Protein AF-A0A7J3DIU5-F1 (afdb_monomer_lite)

Radius of gyration: 16.69 Å; chains: 1; bounding box: 40×32×44 Å

Foldseek 3Di:
DPPPPPDPLQQLVVLLVLLLCCCPVVLQSLRSCVSVVNNVSSVVLRVVSVVLVVVLVCCLVVLCVVVVRPVNVVSVVVVVVSVVSSNLSSVQSSCVSVVHDGPDDDD

Structure (mmCIF, N/CA/C/O backbone):
data_AF-A0A7J3DIU5-F1
#
_entry.id   AF-A0A7J3DIU5-F1
#
loop_
_atom_site.group_PDB
_atom_site.id
_atom_site.type_symbol
_atom_site.label_atom_id
_atom_site.label_alt_id
_atom_site.label_comp_id
_atom_site.label_asym_id
_atom_site.label_entity_id
_atom_site.label_seq_id
_atom_site.pdbx_PDB_ins_code
_atom_site.Cartn_x
_atom_site.Cartn_y
_atom_site.Cartn_z
_atom_site.occupancy
_atom_site.B_iso_or_equiv
_atom_site.auth_seq_id
_atom_site.auth_comp_id
_atom_site.auth_asym_id
_atom_site.auth_atom_id
_atom_site.pdbx_PDB_model_num
ATOM 1 N N . MET A 1 1 ? -19.385 23.237 17.245 1.00 34.47 1 MET A N 1
ATOM 2 C CA . MET A 1 1 ? -19.757 21.946 17.863 1.00 34.47 1 MET A CA 1
ATOM 3 C C . MET A 1 1 ? -20.031 20.955 16.747 1.00 34.47 1 MET A C 1
ATOM 5 O O . MET A 1 1 ? -21.072 21.039 16.110 1.00 34.47 1 MET A O 1
ATOM 9 N N . VAL A 1 2 ? -19.060 20.096 16.431 1.00 40.50 2 VAL A N 1
ATOM 10 C CA . VAL A 1 2 ? -19.246 19.028 15.439 1.00 40.50 2 VAL A CA 1
ATOM 11 C C . VAL A 1 2 ? -20.142 17.980 16.090 1.00 40.50 2 VAL A C 1
ATOM 13 O O . VAL A 1 2 ? -19.806 17.458 17.152 1.00 40.50 2 VAL A O 1
ATOM 16 N N . LYS A 1 3 ? -21.322 17.755 15.505 1.00 35.34 3 LYS A N 1
ATOM 17 C CA . LYS A 1 3 ? -22.275 16.729 15.936 1.00 35.34 3 LYS A CA 1
ATOM 18 C C . LYS A 1 3 ? -21.533 15.393 15.968 1.00 35.34 3 LYS A C 1
ATOM 20 O O . LYS A 1 3 ? -21.125 14.894 14.926 1.00 35.34 3 LYS A O 1
ATOM 25 N N . LYS A 1 4 ? -21.343 14.846 17.169 1.00 41.19 4 LYS A N 1
ATOM 26 C CA . LYS A 1 4 ? -20.877 13.479 17.396 1.00 41.19 4 LYS A CA 1
ATOM 27 C C . LYS A 1 4 ? -22.032 12.575 16.957 1.00 41.19 4 LYS A C 1
ATOM 2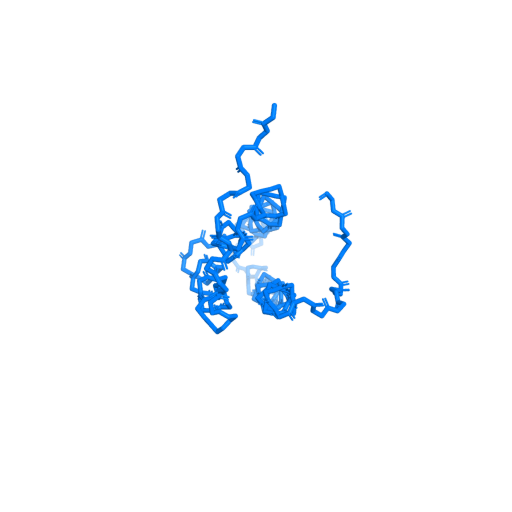9 O O . LYS A 1 4 ? -22.935 12.302 17.740 1.00 41.19 4 LYS A O 1
ATOM 34 N N . THR A 1 5 ? -22.102 12.277 15.662 1.00 43.03 5 THR A N 1
ATOM 35 C CA . THR A 1 5 ? -23.046 11.303 15.112 1.00 43.03 5 THR A CA 1
ATOM 36 C C . THR A 1 5 ? -22.823 9.987 15.837 1.00 43.03 5 THR A C 1
ATOM 38 O O . THR A 1 5 ? -21.682 9.550 15.973 1.00 43.03 5 THR A O 1
ATOM 41 N N . GLU A 1 6 ? -23.910 9.430 16.365 1.00 41.25 6 GLU A N 1
ATOM 42 C CA . GLU A 1 6 ? -23.962 8.154 17.071 1.00 41.25 6 GLU A CA 1
ATOM 43 C C . GLU A 1 6 ? -23.082 7.130 16.351 1.00 41.25 6 GLU A C 1
ATOM 45 O O . GLU A 1 6 ? -23.291 6.838 15.171 1.00 41.25 6 GLU A O 1
ATOM 50 N N . SER A 1 7 ? -22.050 6.642 17.043 1.00 49.00 7 SER A N 1
ATOM 51 C CA . SER A 1 7 ? -21.140 5.641 16.509 1.00 49.00 7 SER A CA 1
ATOM 52 C C . SER A 1 7 ? -21.912 4.336 16.348 1.00 49.00 7 SER A C 1
ATOM 54 O O . SER A 1 7 ? -21.943 3.502 17.251 1.00 49.00 7 SER A O 1
ATOM 56 N N . LYS A 1 8 ? -22.554 4.147 15.193 1.00 54.91 8 LYS A N 1
ATOM 57 C CA . LYS A 1 8 ? -22.756 2.799 14.671 1.00 54.91 8 LYS A CA 1
ATOM 58 C C . LYS A 1 8 ? -21.362 2.191 14.620 1.00 54.91 8 LYS A C 1
ATOM 60 O O . LYS A 1 8 ? -20.558 2.631 13.803 1.00 54.91 8 LYS A O 1
ATOM 65 N N . GLU A 1 9 ? -21.062 1.269 15.532 1.00 61.41 9 GLU A N 1
ATOM 66 C CA . GLU A 1 9 ? -19.860 0.444 15.443 1.00 61.41 9 GLU A CA 1
ATOM 67 C C . GLU A 1 9 ? -19.837 -0.148 14.039 1.00 61.41 9 GLU A C 1
ATOM 69 O O . GLU A 1 9 ? -20.702 -0.936 13.649 1.00 61.41 9 GLU A O 1
ATOM 74 N N . LYS A 1 10 ? -18.914 0.347 13.220 1.00 75.56 10 LYS A N 1
ATOM 75 C CA . LYS A 1 10 ? -18.762 -0.120 11.855 1.00 75.56 10 LYS A CA 1
ATOM 76 C C . LYS A 1 10 ? -18.016 -1.437 11.917 1.00 75.56 10 LYS A C 1
ATOM 78 O O . LYS A 1 10 ? -16.966 -1.521 12.542 1.00 75.56 10 LYS A O 1
ATOM 83 N N . ASP A 1 11 ? -18.578 -2.451 11.270 1.00 86.81 11 ASP A N 1
ATOM 84 C CA . ASP A 1 11 ? -18.017 -3.796 11.304 1.00 86.81 11 ASP A CA 1
ATOM 85 C C . ASP A 1 11 ? -16.570 -3.794 10.756 1.00 86.81 11 ASP A C 1
ATOM 87 O O . ASP A 1 11 ? -16.349 -3.388 9.603 1.00 86.81 11 ASP A O 1
ATOM 91 N N . PRO A 1 12 ? -15.581 -4.237 11.555 1.00 87.81 12 PRO A N 1
ATOM 92 C CA . PRO A 1 12 ? -14.182 -4.259 11.151 1.00 87.81 12 PRO A CA 1
ATOM 93 C C . PRO A 1 12 ? -13.925 -5.188 9.962 1.00 87.81 12 PRO A C 1
ATOM 95 O O . PRO A 1 12 ? -13.046 -4.901 9.145 1.00 87.81 12 PRO A O 1
ATOM 98 N N . ALA A 1 13 ? -14.700 -6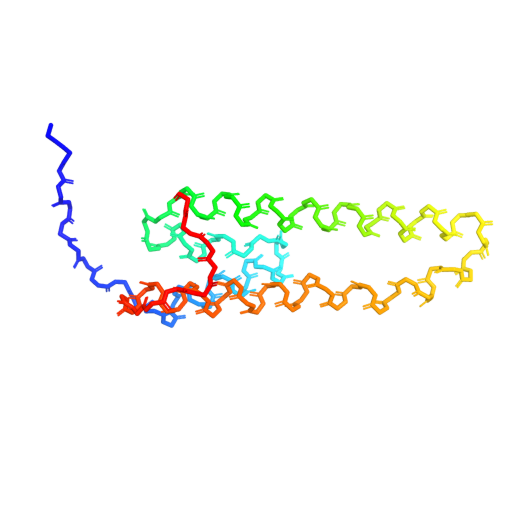.265 9.806 1.00 89.75 13 ALA A N 1
ATOM 99 C CA . ALA A 1 13 ? -14.581 -7.153 8.655 1.00 89.75 13 ALA A CA 1
ATOM 100 C C . ALA A 1 13 ? -15.004 -6.441 7.363 1.00 89.75 13 ALA A C 1
ATOM 102 O O . ALA A 1 13 ? -14.326 -6.566 6.343 1.00 89.75 13 ALA A O 1
ATOM 103 N N . ILE A 1 14 ? -16.067 -5.631 7.409 1.00 90.75 14 ILE A N 1
ATOM 104 C CA . ILE A 1 14 ? -16.513 -4.837 6.254 1.00 90.75 14 ILE A CA 1
ATOM 105 C C . ILE A 1 14 ? -15.454 -3.792 5.883 1.00 90.75 14 ILE A C 1
ATOM 107 O O . ILE A 1 14 ? -15.138 -3.635 4.703 1.00 90.75 14 ILE A O 1
ATOM 111 N N . ALA A 1 15 ? -14.857 -3.123 6.876 1.00 90.12 15 ALA A N 1
ATOM 112 C CA . ALA A 1 15 ? -13.777 -2.160 6.650 1.00 90.12 15 ALA A CA 1
ATOM 113 C C . ALA A 1 15 ? -12.557 -2.811 5.973 1.00 90.12 15 ALA A C 1
ATOM 115 O O . ALA A 1 15 ? -12.010 -2.265 5.012 1.00 90.12 15 ALA A O 1
ATOM 116 N N . ALA A 1 16 ? -12.172 -4.004 6.432 1.00 90.38 16 ALA A N 1
ATOM 117 C CA . ALA A 1 16 ? -11.078 -4.775 5.856 1.00 90.38 16 ALA A CA 1
ATOM 118 C C . ALA A 1 16 ? -11.386 -5.230 4.422 1.00 90.38 16 ALA A C 1
ATOM 120 O O . ALA A 1 16 ? -10.559 -5.062 3.530 1.00 90.38 16 ALA A O 1
ATOM 121 N N . ILE A 1 17 ? -12.588 -5.752 4.162 1.00 92.94 17 ILE A N 1
ATOM 122 C CA . ILE A 1 17 ? -12.996 -6.164 2.811 1.00 92.94 17 ILE A CA 1
ATOM 123 C C . ILE A 1 17 ? -12.982 -4.962 1.862 1.00 92.94 17 ILE A C 1
ATOM 125 O O . ILE A 1 17 ? -12.474 -5.076 0.750 1.00 92.94 17 ILE A O 1
ATOM 129 N N . LEU A 1 18 ? -13.470 -3.798 2.298 1.00 91.19 18 LEU A N 1
ATOM 130 C CA . LEU A 1 18 ? -13.423 -2.566 1.504 1.00 91.19 18 LEU A CA 1
ATOM 131 C C . LEU A 1 18 ? -11.987 -2.119 1.208 1.00 91.19 18 LEU A C 1
ATOM 133 O O . LEU A 1 18 ? -11.704 -1.725 0.076 1.00 91.19 18 LEU A O 1
ATOM 137 N N . ALA A 1 19 ? -11.079 -2.203 2.184 1.00 90.94 19 ALA A N 1
ATOM 138 C CA . ALA A 1 19 ? -9.661 -1.909 1.970 1.00 90.94 19 ALA A CA 1
ATOM 139 C C . ALA A 1 19 ? -9.008 -2.898 0.993 1.00 90.94 19 ALA A C 1
ATOM 141 O O . ALA A 1 19 ? -8.293 -2.483 0.082 1.00 90.94 19 ALA A O 1
ATOM 142 N N . LEU A 1 20 ? -9.300 -4.192 1.130 1.00 91.62 20 LEU A N 1
ATOM 143 C CA . LEU A 1 20 ? -8.749 -5.235 0.271 1.00 91.62 20 LEU A CA 1
ATOM 144 C C . LEU A 1 20 ? -9.253 -5.089 -1.167 1.00 91.62 20 LEU A C 1
ATOM 146 O O . LEU A 1 20 ? -8.463 -5.022 -2.104 1.00 91.62 20 LEU A O 1
ATOM 150 N N . VAL A 1 21 ? -10.572 -5.010 -1.344 1.00 92.19 21 VAL A N 1
ATOM 151 C CA . VAL A 1 21 ? -11.213 -4.896 -2.659 1.00 92.19 21 VAL A CA 1
ATOM 152 C C . VAL A 1 21 ? -10.827 -3.574 -3.319 1.00 92.19 21 VAL A C 1
ATOM 154 O O . VAL A 1 21 ? -10.471 -3.566 -4.495 1.00 92.19 21 VAL A O 1
ATOM 157 N N . GLY A 1 22 ? -10.818 -2.470 -2.565 1.00 90.44 22 GLY A N 1
ATOM 158 C CA . GLY A 1 22 ? -10.357 -1.173 -3.056 1.00 90.44 22 GLY A CA 1
ATOM 159 C C . GLY A 1 22 ? -8.888 -1.199 -3.478 1.00 90.44 22 GLY A C 1
ATOM 160 O O . GLY A 1 22 ? -8.543 -0.706 -4.550 1.00 90.44 22 GLY A O 1
ATOM 161 N N . GLY A 1 23 ? -8.017 -1.817 -2.681 1.00 89.62 23 GLY A N 1
ATOM 162 C CA . GLY A 1 23 ? -6.591 -1.922 -2.984 1.00 89.62 23 GLY A CA 1
ATOM 163 C C . GLY A 1 23 ? -6.278 -2.826 -4.173 1.00 89.62 23 GLY A C 1
ATOM 164 O O . GLY A 1 23 ? -5.447 -2.467 -5.003 1.00 89.62 23 GLY A O 1
ATOM 165 N N . VAL A 1 24 ? -6.969 -3.961 -4.302 1.00 88.38 24 VAL A N 1
ATOM 166 C CA . VAL A 1 24 ? -6.732 -4.928 -5.385 1.00 88.38 24 VAL A CA 1
ATOM 167 C C . VAL A 1 24 ? -7.370 -4.480 -6.700 1.00 88.38 24 VAL A C 1
ATOM 169 O O . VAL A 1 24 ? -6.718 -4.551 -7.737 1.00 88.38 24 VAL A O 1
ATOM 172 N N . LEU A 1 25 ? -8.626 -4.017 -6.684 1.00 87.94 25 LEU A N 1
ATOM 173 C CA . LEU A 1 25 ? -9.344 -3.668 -7.917 1.00 87.94 25 LEU A CA 1
ATOM 174 C C . LEU A 1 25 ? -9.084 -2.235 -8.380 1.00 87.94 25 LEU A C 1
ATOM 176 O O . LEU A 1 25 ? -9.006 -1.989 -9.580 1.00 87.94 25 LEU A O 1
ATOM 180 N N . LEU A 1 26 ? -8.978 -1.285 -7.447 1.00 87.81 26 LEU A N 1
ATOM 181 C CA . LEU A 1 26 ? -8.860 0.147 -7.760 1.00 87.81 26 LEU A CA 1
ATOM 182 C C . LEU A 1 26 ? -7.458 0.702 -7.476 1.00 87.81 26 LEU A C 1
ATOM 184 O O . LEU A 1 26 ? -7.212 1.894 -7.676 1.00 87.81 26 LEU A O 1
ATOM 188 N N . GLY A 1 27 ? -6.545 -0.122 -6.954 1.00 87.69 27 GLY A N 1
ATOM 189 C CA . GLY A 1 27 ? -5.244 0.350 -6.479 1.00 87.69 27 GLY A CA 1
ATOM 190 C C . GLY A 1 27 ? -5.350 1.300 -5.282 1.00 87.69 27 GLY A C 1
ATOM 191 O O . GLY A 1 27 ? -4.393 2.019 -4.996 1.00 87.69 27 GLY A O 1
ATOM 192 N N . PHE A 1 28 ? -6.497 1.345 -4.596 1.00 91.69 28 PHE A N 1
ATOM 193 C CA . PHE A 1 28 ? -6.796 2.317 -3.548 1.00 91.69 28 PHE A CA 1
ATOM 194 C C . PHE A 1 28 ? -7.289 1.615 -2.269 1.00 91.69 28 PHE A C 1
ATOM 196 O O . PHE A 1 28 ? -8.492 1.471 -2.055 1.00 91.69 28 PHE A O 1
ATOM 203 N N . PRO A 1 29 ? -6.383 1.176 -1.376 1.00 90.75 29 PRO A N 1
ATOM 204 C CA . PRO A 1 29 ? -6.770 0.484 -0.144 1.00 90.75 29 PRO A CA 1
ATOM 205 C C . PRO A 1 29 ? -7.374 1.418 0.919 1.00 90.75 29 PRO A C 1
ATOM 207 O O . PRO A 1 29 ? -7.963 0.969 1.899 1.00 90.75 29 PRO A O 1
ATOM 210 N N . GLY A 1 30 ? -7.289 2.737 0.716 1.00 90.12 30 GLY A N 1
ATOM 211 C CA . GLY A 1 30 ? -7.790 3.752 1.643 1.00 90.12 30 GLY A CA 1
ATOM 212 C C . GLY A 1 30 ? -9.309 3.779 1.851 1.00 90.12 30 GLY A C 1
ATOM 213 O O . GLY A 1 30 ? -9.773 4.427 2.790 1.00 90.12 30 GLY A O 1
ATOM 214 N N . ILE A 1 31 ? -10.089 3.074 1.019 1.00 91.00 31 ILE A N 1
ATOM 215 C CA . ILE A 1 31 ? -11.562 3.023 1.121 1.00 91.00 31 ILE A CA 1
ATOM 216 C C . ILE A 1 31 ? -11.996 2.471 2.479 1.00 91.00 31 ILE A C 1
ATOM 218 O O . ILE A 1 31 ? -12.960 2.964 3.063 1.00 91.00 31 ILE A O 1
ATOM 222 N N . GLY A 1 32 ? -11.266 1.494 3.021 1.00 89.56 32 GLY A N 1
ATOM 223 C CA . GLY A 1 32 ? -11.592 0.926 4.324 1.00 89.56 32 GLY A CA 1
ATOM 224 C C . GLY A 1 32 ? -11.506 1.950 5.462 1.00 89.56 32 GLY A C 1
ATOM 225 O O . GLY A 1 32 ? -12.414 2.010 6.286 1.00 89.56 32 GLY A O 1
ATOM 226 N N . TYR A 1 33 ? -10.500 2.836 5.463 1.00 89.75 33 TYR A N 1
ATOM 227 C CA . TYR A 1 33 ? -10.418 3.935 6.441 1.00 89.75 33 TYR A CA 1
ATOM 228 C C . TYR A 1 33 ? -11.505 4.986 6.256 1.00 89.75 33 TYR A C 1
ATOM 230 O O . TYR A 1 33 ? -12.013 5.527 7.236 1.00 89.75 33 TYR A O 1
ATOM 2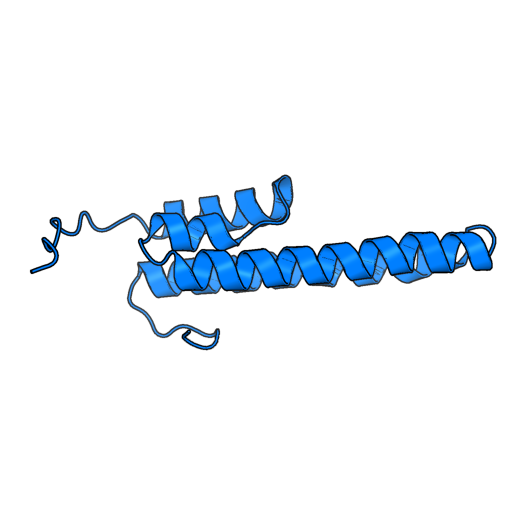38 N N . MET A 1 34 ? -11.875 5.276 5.006 1.00 91.06 34 MET A N 1
ATOM 239 C CA . MET A 1 34 ? -12.989 6.181 4.718 1.00 91.06 34 MET A CA 1
ATOM 240 C C . MET A 1 34 ? -14.306 5.607 5.237 1.00 91.06 34 MET A C 1
ATOM 242 O O . MET A 1 34 ? -15.141 6.359 5.737 1.00 91.06 34 MET A O 1
ATOM 246 N N . TYR A 1 35 ? -14.472 4.282 5.172 1.00 89.56 35 TYR A N 1
ATOM 247 C CA . TYR A 1 35 ? -15.614 3.616 5.778 1.00 89.56 35 TYR A CA 1
ATOM 248 C C . TYR A 1 35 ? -15.625 3.819 7.288 1.00 89.56 35 TYR A C 1
ATOM 250 O O . TYR A 1 35 ? -16.664 4.199 7.791 1.00 89.56 35 TYR A O 1
ATOM 258 N N . VAL A 1 36 ? -14.509 3.703 8.008 1.00 90.06 36 VAL A N 1
ATOM 259 C CA . VAL A 1 36 ? -14.432 3.963 9.468 1.00 90.06 36 VAL A CA 1
ATOM 260 C C . VAL A 1 36 ? -14.256 5.444 9.844 1.00 90.06 36 VAL A C 1
ATOM 262 O O . VAL A 1 36 ? -13.674 5.768 10.874 1.00 90.06 36 VAL A O 1
ATOM 265 N N . ASP A 1 37 ? -14.765 6.352 9.005 1.00 87.75 37 ASP A N 1
ATOM 266 C CA . ASP A 1 37 ? -14.794 7.810 9.212 1.00 87.75 37 ASP A CA 1
ATOM 267 C C . ASP A 1 37 ? -13.416 8.482 9.374 1.00 87.75 37 ASP A C 1
ATOM 269 O O . ASP A 1 37 ? -13.322 9.655 9.741 1.00 87.75 37 ASP A O 1
ATOM 273 N N . ASN A 1 38 ? -12.328 7.792 9.019 1.00 87.75 38 ASN A N 1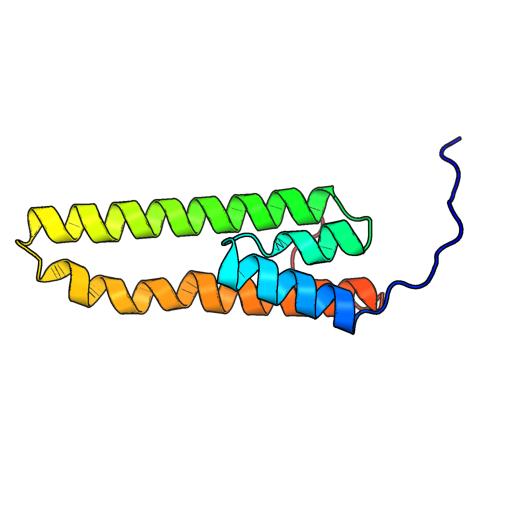
ATOM 274 C CA . ASN A 1 38 ? -10.978 8.347 9.011 1.00 87.75 38 ASN A CA 1
ATOM 275 C C . ASN A 1 38 ? -10.529 8.701 7.583 1.00 87.75 38 ASN A C 1
ATOM 277 O O . ASN A 1 38 ? -9.656 8.064 6.984 1.00 87.75 38 ASN A O 1
ATOM 281 N N . MET A 1 39 ? -11.128 9.760 7.025 1.00 89.38 39 MET A N 1
ATOM 282 C CA . MET A 1 39 ? -10.827 10.220 5.659 1.00 89.38 39 MET A CA 1
ATOM 283 C C . MET A 1 39 ? -9.356 10.596 5.452 1.00 89.38 39 MET A C 1
ATOM 285 O O . MET A 1 39 ? -8.828 10.363 4.366 1.00 89.38 39 MET A O 1
ATOM 289 N N . LYS A 1 40 ? -8.685 11.164 6.465 1.00 89.62 40 LYS A N 1
ATOM 290 C CA . LYS A 1 40 ? -7.282 11.590 6.347 1.00 89.62 40 LYS A CA 1
ATOM 291 C C . LYS A 1 40 ? -6.363 10.401 6.082 1.00 89.62 40 LYS A C 1
ATOM 293 O O . LYS A 1 40 ? -5.658 10.405 5.074 1.00 89.62 40 LYS A O 1
ATOM 298 N N . ARG A 1 41 ? -6.426 9.361 6.924 1.00 88.25 41 ARG A N 1
ATOM 299 C CA . ARG A 1 41 ? -5.648 8.128 6.710 1.00 88.25 41 ARG A CA 1
ATOM 300 C C . ARG A 1 41 ? -6.008 7.457 5.390 1.00 88.25 41 ARG A C 1
ATOM 302 O O . ARG A 1 41 ? -5.111 7.052 4.656 1.00 88.25 41 ARG A O 1
ATOM 309 N N . GLY A 1 42 ? -7.299 7.400 5.057 1.00 90.00 42 GLY A N 1
ATOM 310 C CA . GLY A 1 42 ? -7.758 6.832 3.789 1.00 90.00 42 GLY A CA 1
ATOM 311 C C . GLY A 1 42 ? -7.141 7.519 2.570 1.00 90.00 42 GLY A C 1
ATOM 312 O O . GLY A 1 42 ? -6.614 6.848 1.686 1.00 90.00 42 GLY A O 1
ATOM 313 N N . LEU A 1 43 ? -7.140 8.853 2.538 1.00 92.56 43 LEU A N 1
ATOM 314 C CA . LEU A 1 43 ? -6.530 9.615 1.446 1.00 92.56 43 LEU A CA 1
ATOM 315 C C . LEU A 1 43 ? -5.009 9.455 1.399 1.00 92.56 43 LEU A C 1
ATOM 317 O O . LEU A 1 43 ? -4.467 9.278 0.312 1.00 92.56 43 LEU A O 1
ATOM 321 N N . ILE A 1 44 ? -4.324 9.481 2.545 1.00 92.94 44 ILE A N 1
ATOM 322 C CA . ILE A 1 44 ? -2.858 9.376 2.597 1.00 92.94 44 ILE A CA 1
ATOM 323 C C . ILE A 1 44 ? -2.393 8.000 2.111 1.00 92.94 44 ILE A C 1
ATOM 325 O O . ILE A 1 44 ? -1.588 7.928 1.183 1.00 92.94 44 ILE A O 1
ATOM 329 N N . TYR A 1 45 ? -2.916 6.905 2.669 1.00 91.81 45 TYR A N 1
ATOM 330 C CA . TYR A 1 45 ? -2.504 5.561 2.243 1.00 91.81 45 TYR A CA 1
ATOM 331 C C . TYR A 1 45 ? -2.971 5.225 0.825 1.00 91.81 45 TYR A C 1
ATOM 333 O O . TYR A 1 45 ? -2.269 4.541 0.081 1.00 91.81 45 TYR A O 1
ATOM 341 N N . GLY A 1 46 ? -4.127 5.746 0.412 1.00 91.31 46 GLY A N 1
ATOM 342 C CA . GLY A 1 46 ? -4.575 5.641 -0.971 1.00 91.31 46 GLY A CA 1
ATOM 343 C C . GLY A 1 46 ? -3.649 6.370 -1.952 1.00 91.31 46 GLY A C 1
ATOM 344 O O . GLY A 1 46 ? -3.264 5.800 -2.971 1.00 91.31 46 GLY A O 1
ATOM 345 N N . ALA A 1 47 ? -3.215 7.589 -1.619 1.00 92.31 47 ALA A N 1
ATOM 346 C CA . ALA A 1 47 ? -2.263 8.347 -2.429 1.00 92.31 47 ALA A CA 1
ATOM 347 C C . ALA A 1 47 ? -0.886 7.668 -2.491 1.00 92.31 47 ALA A C 1
ATOM 349 O O . ALA A 1 47 ? -0.304 7.579 -3.570 1.00 92.31 47 ALA A O 1
ATOM 350 N N . ILE A 1 48 ? -0.386 7.135 -1.369 1.00 91.94 48 ILE A N 1
ATOM 351 C CA . ILE A 1 48 ? 0.866 6.360 -1.338 1.00 91.94 48 ILE A CA 1
ATOM 352 C C . ILE A 1 48 ? 0.761 5.147 -2.265 1.00 91.94 48 ILE A C 1
ATOM 354 O O . ILE A 1 48 ? 1.665 4.922 -3.068 1.00 91.94 48 ILE A O 1
ATOM 358 N N . SER A 1 49 ? -0.351 4.406 -2.204 1.00 91.44 49 SER A N 1
ATOM 359 C CA . SER A 1 49 ? -0.604 3.269 -3.096 1.00 91.44 49 SER A CA 1
ATOM 360 C C . SER A 1 49 ? -0.496 3.674 -4.568 1.00 91.44 49 SER A C 1
ATOM 362 O O . SER A 1 49 ? 0.250 3.058 -5.329 1.00 91.44 49 SER A O 1
ATOM 364 N N . TRP A 1 50 ? -1.165 4.757 -4.971 1.00 91.44 50 TRP A N 1
ATOM 365 C CA . TRP A 1 50 ? -1.095 5.265 -6.344 1.00 91.44 50 TRP A CA 1
ATOM 366 C C . TRP A 1 50 ? 0.297 5.735 -6.760 1.00 91.44 50 TRP A C 1
ATOM 368 O O . TRP A 1 50 ? 0.702 5.472 -7.890 1.00 91.44 50 TRP A O 1
ATOM 378 N N . VAL A 1 51 ? 1.050 6.385 -5.871 1.00 93.19 51 VAL A N 1
ATOM 379 C CA . VAL A 1 51 ? 2.439 6.776 -6.155 1.00 93.19 51 VAL A CA 1
ATOM 380 C C . VAL A 1 51 ? 3.306 5.538 -6.394 1.00 93.19 51 VAL A C 1
ATOM 382 O O . VAL A 1 51 ? 4.050 5.496 -7.373 1.00 93.19 51 VAL A O 1
ATOM 385 N N . VAL A 1 52 ? 3.173 4.503 -5.558 1.00 91.62 52 VAL A N 1
ATOM 386 C CA . VAL A 1 52 ? 3.909 3.237 -5.717 1.00 91.62 52 VAL A CA 1
ATOM 387 C C . VAL A 1 52 ? 3.539 2.550 -7.033 1.00 91.62 52 VAL A C 1
ATOM 389 O O . VAL A 1 52 ? 4.432 2.177 -7.796 1.00 91.62 52 VAL A O 1
ATOM 392 N N . TYR A 1 53 ? 2.244 2.434 -7.345 1.00 89.44 53 TYR A N 1
ATOM 393 C CA . TYR A 1 53 ? 1.779 1.887 -8.623 1.00 89.44 53 TYR A CA 1
ATOM 394 C C . TYR A 1 53 ? 2.302 2.692 -9.817 1.00 89.44 53 TYR A C 1
ATOM 396 O O . TYR A 1 53 ? 2.793 2.104 -10.778 1.00 89.44 53 TYR A O 1
ATOM 404 N N . GLY A 1 54 ? 2.248 4.023 -9.752 1.00 90.88 54 GLY A N 1
ATOM 405 C CA . GLY A 1 54 ? 2.738 4.906 -10.808 1.00 90.88 54 GLY A CA 1
ATOM 406 C C . GLY A 1 54 ? 4.230 4.713 -11.078 1.00 90.88 54 GLY A C 1
ATOM 407 O O . GLY A 1 54 ? 4.626 4.536 -12.230 1.00 90.88 54 GLY A O 1
ATOM 408 N N . ILE A 1 55 ? 5.052 4.664 -10.025 1.00 92.12 55 ILE A N 1
ATOM 409 C CA . ILE A 1 55 ? 6.496 4.414 -10.146 1.00 92.12 55 ILE A CA 1
ATOM 410 C C . ILE A 1 55 ? 6.759 3.037 -10.764 1.00 92.12 55 ILE A C 1
ATOM 412 O O . ILE A 1 55 ? 7.588 2.926 -11.667 1.00 92.12 55 ILE A O 1
ATOM 416 N N . LEU A 1 56 ? 6.045 1.997 -10.324 1.00 91.12 56 LEU A N 1
ATOM 417 C CA . LEU A 1 56 ? 6.217 0.641 -10.853 1.00 91.12 56 LEU A CA 1
ATOM 418 C C . LEU A 1 56 ? 5.807 0.527 -12.321 1.00 91.12 56 LEU A C 1
ATOM 420 O O . LEU A 1 56 ? 6.517 -0.113 -13.091 1.00 91.12 56 LEU A O 1
ATOM 424 N N . ILE A 1 57 ? 4.713 1.172 -12.729 1.00 90.75 57 ILE A N 1
ATOM 425 C CA . ILE A 1 57 ? 4.275 1.210 -14.131 1.00 90.75 57 ILE A CA 1
ATOM 426 C C . ILE A 1 57 ? 5.332 1.908 -14.992 1.00 90.75 57 ILE A C 1
ATOM 428 O O . ILE A 1 57 ? 5.749 1.364 -16.016 1.00 90.75 57 ILE A O 1
ATOM 432 N N . VAL A 1 58 ? 5.810 3.081 -14.565 1.00 91.88 58 VAL A N 1
ATOM 433 C CA . VAL A 1 58 ? 6.845 3.830 -15.295 1.00 91.88 58 VAL A CA 1
ATOM 434 C C . VAL A 1 58 ? 8.141 3.027 -15.387 1.00 91.88 58 VAL A C 1
ATOM 436 O O . VAL A 1 58 ? 8.731 2.958 -16.462 1.00 91.88 58 VAL A O 1
ATOM 439 N N . ALA A 1 59 ? 8.568 2.377 -14.303 1.00 89.31 59 ALA A N 1
ATOM 440 C CA . ALA A 1 59 ? 9.754 1.528 -14.307 1.00 89.31 59 ALA A CA 1
ATOM 441 C C . ALA A 1 59 ? 9.577 0.306 -15.222 1.00 89.31 59 ALA A C 1
ATOM 443 O O . ALA A 1 59 ? 10.461 0.019 -16.023 1.00 89.31 59 ALA A O 1
ATOM 444 N N . TYR A 1 60 ? 8.429 -0.373 -15.155 1.00 89.62 60 TYR A N 1
ATOM 445 C CA . TYR A 1 60 ? 8.126 -1.550 -15.970 1.00 89.62 60 TYR A CA 1
ATOM 446 C C . TYR A 1 60 ? 8.174 -1.233 -17.469 1.00 89.62 60 TYR A C 1
ATOM 448 O O . TYR A 1 60 ? 8.893 -1.896 -18.220 1.00 89.62 60 TYR A O 1
ATOM 456 N N . PHE A 1 61 ? 7.463 -0.190 -17.908 1.00 89.12 61 PHE A N 1
ATOM 457 C CA . PHE A 1 61 ? 7.471 0.209 -19.316 1.00 89.12 61 PHE A CA 1
ATOM 458 C C . PHE A 1 61 ? 8.791 0.866 -19.722 1.00 89.12 61 PHE A C 1
ATOM 460 O O . PHE A 1 61 ? 9.299 0.573 -20.799 1.00 89.12 61 PHE A O 1
ATOM 467 N N . GLY A 1 62 ? 9.387 1.703 -18.870 1.00 90.12 62 GLY A N 1
ATOM 468 C CA . GLY A 1 62 ? 10.652 2.379 -19.158 1.00 90.12 62 GLY A CA 1
ATOM 469 C C . GLY A 1 62 ? 11.805 1.394 -19.344 1.00 90.12 62 GLY A C 1
ATOM 470 O O . GLY A 1 62 ? 12.481 1.416 -20.373 1.00 90.12 62 GLY A O 1
ATOM 471 N N . ILE A 1 63 ? 11.986 0.472 -18.395 1.00 88.62 63 ILE A N 1
ATOM 472 C CA . ILE A 1 63 ? 12.996 -0.590 -18.489 1.00 88.62 63 ILE A CA 1
ATOM 473 C C . ILE A 1 63 ? 12.656 -1.532 -19.648 1.00 88.62 63 ILE A C 1
ATOM 475 O O . ILE A 1 63 ? 13.549 -1.904 -20.410 1.00 88.62 63 ILE A O 1
ATOM 479 N N . GLY A 1 64 ? 11.380 -1.885 -19.822 1.00 89.19 64 GLY A N 1
ATOM 480 C CA . GLY A 1 64 ? 10.918 -2.706 -20.939 1.00 89.19 64 GLY A CA 1
ATOM 481 C C . GLY A 1 64 ? 11.292 -2.116 -22.301 1.00 89.19 64 GLY A C 1
ATOM 482 O O . GLY A 1 64 ? 11.842 -2.829 -23.135 1.00 89.19 64 GLY A O 1
ATOM 483 N N . ILE A 1 65 ? 11.086 -0.814 -22.512 1.00 91.00 65 ILE A N 1
ATOM 484 C CA . ILE A 1 65 ? 11.443 -0.126 -23.762 1.00 91.00 65 ILE A CA 1
ATOM 485 C C . ILE A 1 65 ? 12.961 -0.145 -23.987 1.00 91.00 65 ILE A C 1
ATOM 487 O O . ILE A 1 65 ? 13.409 -0.497 -25.076 1.00 91.00 65 ILE A O 1
ATOM 491 N N . VAL A 1 66 ? 13.760 0.176 -22.963 1.00 90.62 66 VAL A N 1
ATOM 492 C CA . VAL A 1 66 ? 15.232 0.244 -23.076 1.00 90.62 66 VAL A CA 1
ATOM 493 C C . VAL A 1 66 ? 15.861 -1.126 -23.348 1.00 90.62 66 VAL A C 1
ATOM 495 O O . VAL A 1 66 ? 16.870 -1.228 -24.041 1.00 90.62 66 VAL A O 1
ATOM 498 N N . THR A 1 67 ? 15.268 -2.190 -22.813 1.00 90.44 67 THR A N 1
ATOM 499 C CA . THR A 1 67 ? 15.812 -3.556 -22.878 1.00 90.44 67 THR A CA 1
ATOM 500 C C . THR A 1 67 ? 15.131 -4.437 -23.929 1.00 90.44 67 THR A C 1
ATOM 502 O O . THR A 1 67 ? 15.284 -5.658 -23.886 1.00 90.44 67 THR A O 1
ATOM 505 N N . PHE A 1 68 ? 14.355 -3.847 -24.849 1.00 86.69 68 PHE A N 1
ATOM 506 C CA . PHE A 1 68 ? 13.561 -4.575 -25.852 1.00 86.69 68 PHE A CA 1
ATOM 507 C C . PHE A 1 68 ? 12.670 -5.681 -25.244 1.00 86.69 68 PHE A C 1
ATOM 509 O O . PHE A 1 68 ? 12.489 -6.753 -25.815 1.00 86.69 68 PHE A O 1
ATOM 516 N N . GLY A 1 69 ? 12.114 -5.426 -24.058 1.00 77.31 69 GLY A N 1
ATOM 517 C CA . GLY A 1 69 ? 11.147 -6.284 -23.372 1.00 77.31 69 GLY A CA 1
ATOM 518 C C . GLY A 1 69 ? 11.733 -7.244 -22.333 1.00 77.31 69 GLY A C 1
ATOM 519 O O . GLY A 1 69 ? 10.991 -7.703 -21.469 1.00 77.31 69 GLY A O 1
ATOM 520 N N . ILE A 1 70 ? 13.045 -7.509 -22.332 1.00 83.44 70 ILE A N 1
ATOM 521 C CA . ILE A 1 70 ? 13.658 -8.485 -21.407 1.00 83.44 70 ILE A CA 1
ATOM 522 C C . ILE A 1 70 ? 13.586 -7.999 -19.953 1.00 83.44 70 ILE A C 1
ATOM 524 O O . ILE A 1 70 ? 13.237 -8.751 -19.043 1.00 83.44 70 ILE A O 1
ATOM 528 N N . GLY A 1 71 ? 13.875 -6.722 -19.724 1.00 77.62 71 GLY A N 1
ATOM 529 C CA . GLY A 1 71 ? 13.886 -6.128 -18.392 1.00 77.62 71 GLY A CA 1
ATOM 530 C C . GLY A 1 71 ? 12.501 -6.032 -17.749 1.00 77.62 71 GLY A C 1
ATOM 531 O O . GLY A 1 71 ? 12.407 -6.051 -16.526 1.00 77.62 71 GLY A O 1
ATOM 532 N N . ALA A 1 72 ? 11.421 -6.044 -18.539 1.00 80.00 72 ALA A N 1
ATOM 533 C CA . ALA A 1 72 ? 10.056 -6.082 -18.013 1.00 80.00 72 ALA A CA 1
ATOM 534 C C . ALA A 1 72 ? 9.794 -7.360 -17.190 1.00 80.00 72 ALA A C 1
ATOM 536 O O . ALA A 1 72 ? 9.122 -7.312 -16.160 1.00 80.00 72 ALA A O 1
ATOM 537 N N . PHE A 1 73 ? 10.399 -8.488 -17.582 1.00 84.00 73 PHE A N 1
ATOM 538 C CA . PHE A 1 73 ? 10.262 -9.760 -16.868 1.00 84.00 73 PHE A CA 1
ATOM 539 C C . PHE A 1 73 ? 10.896 -9.712 -15.470 1.00 84.00 73 PHE A C 1
ATOM 541 O O . PHE A 1 73 ? 10.351 -10.255 -14.512 1.00 84.00 73 PHE A O 1
ATOM 548 N N . PHE A 1 74 ? 12.013 -8.993 -15.328 1.00 83.94 74 PHE A N 1
ATOM 549 C CA . PHE A 1 74 ? 12.690 -8.792 -14.044 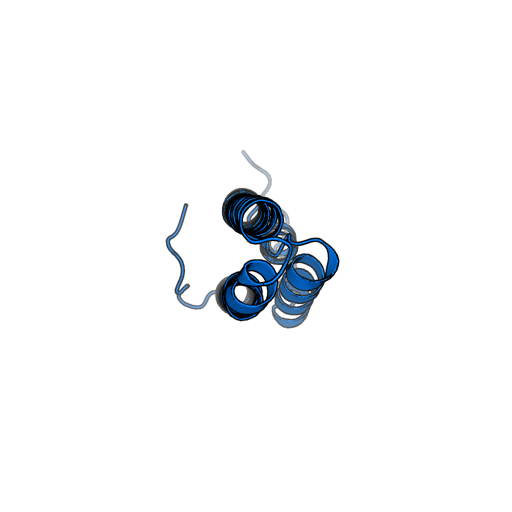1.00 83.94 74 PHE A CA 1
ATOM 550 C C . PHE A 1 74 ? 11.978 -7.783 -13.136 1.00 83.94 74 PHE A C 1
ATOM 552 O O . PHE A 1 74 ? 12.205 -7.784 -11.928 1.00 83.94 74 PHE A O 1
ATOM 559 N N . CYS A 1 75 ? 11.092 -6.949 -13.685 1.00 83.19 75 CYS A N 1
ATOM 560 C CA . CYS A 1 75 ? 10.272 -6.020 -12.911 1.00 83.19 75 CYS A CA 1
ATOM 561 C C . CYS A 1 75 ? 8.986 -6.662 -12.363 1.00 83.19 75 CYS A C 1
ATOM 563 O O . CYS A 1 75 ? 8.392 -6.109 -11.440 1.00 83.19 75 CYS A O 1
ATOM 565 N N . LEU A 1 76 ? 8.562 -7.828 -12.870 1.00 84.56 76 LEU A N 1
ATOM 566 C CA . LEU A 1 76 ? 7.355 -8.525 -12.397 1.00 84.56 76 LEU A CA 1
ATOM 567 C C . LEU A 1 76 ? 7.357 -8.813 -10.884 1.00 84.56 76 LEU A C 1
ATOM 569 O O . LEU A 1 76 ? 6.345 -8.528 -10.244 1.00 84.56 76 LEU A O 1
ATOM 573 N N . PRO A 1 77 ? 8.458 -9.284 -10.258 1.00 89.38 77 PRO A N 1
ATOM 574 C CA . PRO A 1 77 ? 8.505 -9.461 -8.807 1.00 89.38 77 PRO A CA 1
ATOM 575 C C . PRO A 1 77 ? 8.239 -8.171 -8.018 1.00 89.38 77 PRO A C 1
ATOM 577 O O . PRO A 1 77 ? 7.704 -8.228 -6.913 1.00 89.38 77 PRO A O 1
ATOM 580 N N . ALA A 1 78 ? 8.551 -6.998 -8.580 1.00 87.81 78 ALA A N 1
ATOM 581 C CA . ALA A 1 78 ? 8.313 -5.720 -7.914 1.00 87.81 78 ALA A CA 1
ATOM 582 C C . ALA A 1 78 ? 6.812 -5.395 -7.773 1.00 87.81 78 ALA A C 1
ATOM 584 O O . ALA A 1 78 ? 6.434 -4.665 -6.859 1.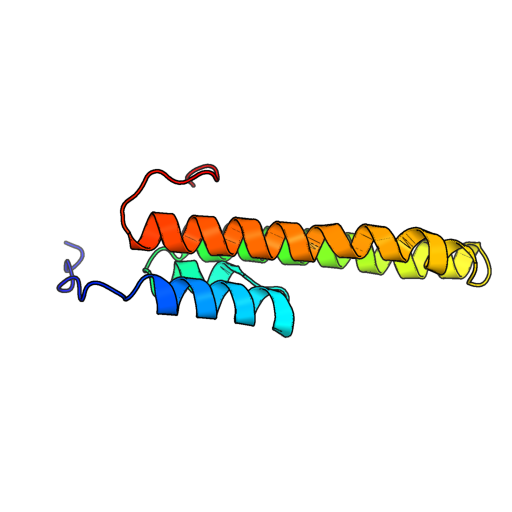00 87.81 78 ALA A O 1
ATOM 585 N N . PHE A 1 79 ? 5.937 -6.000 -8.587 1.00 86.50 79 PHE A N 1
ATOM 586 C CA . PHE A 1 79 ? 4.480 -5.890 -8.428 1.00 86.50 79 PHE A CA 1
ATOM 587 C C . PHE A 1 79 ? 3.934 -6.647 -7.207 1.00 86.50 79 PHE A C 1
ATOM 589 O O . PHE A 1 79 ? 2.785 -6.432 -6.822 1.00 86.50 79 PHE A O 1
ATOM 596 N N . ALA A 1 80 ? 4.746 -7.462 -6.526 1.00 89.44 80 ALA A N 1
ATOM 597 C CA . ALA A 1 80 ? 4.371 -7.999 -5.220 1.00 89.44 80 ALA A CA 1
ATOM 598 C C . ALA A 1 80 ? 4.312 -6.904 -4.136 1.00 89.44 80 ALA A C 1
ATOM 600 O O . ALA A 1 80 ? 3.539 -7.026 -3.187 1.00 89.44 80 ALA A O 1
ATOM 601 N N . LEU A 1 81 ? 5.077 -5.812 -4.278 1.00 89.50 81 LEU A N 1
ATOM 602 C CA . LEU A 1 81 ? 5.103 -4.708 -3.310 1.00 89.50 81 LEU A CA 1
ATOM 603 C C . LEU A 1 81 ? 3.726 -4.062 -3.079 1.00 89.50 81 LEU A C 1
ATOM 605 O O . LEU A 1 81 ? 3.317 -3.983 -1.920 1.00 89.50 81 LEU A O 1
ATOM 609 N N . PRO A 1 82 ? 2.974 -3.625 -4.109 1.00 88.56 82 PRO A N 1
ATOM 610 C CA . PRO A 1 82 ? 1.653 -3.038 -3.903 1.00 88.56 82 PRO A CA 1
ATOM 611 C C . PRO A 1 82 ? 0.632 -4.035 -3.338 1.00 88.56 82 PRO A C 1
ATOM 613 O O . PRO A 1 82 ? -0.268 -3.627 -2.600 1.00 88.56 82 PRO A O 1
ATOM 616 N N . LEU A 1 83 ? 0.781 -5.336 -3.612 1.00 88.88 83 LEU A N 1
ATOM 617 C CA . LEU A 1 83 ? -0.056 -6.374 -3.002 1.00 88.88 83 LEU A CA 1
ATOM 618 C C . LEU A 1 83 ? 0.226 -6.502 -1.502 1.00 88.88 83 LEU A C 1
ATOM 620 O O . LEU A 1 83 ? -0.703 -6.455 -0.698 1.00 88.88 83 LEU A O 1
ATOM 624 N N . ILE A 1 84 ? 1.501 -6.592 -1.114 1.00 91.81 84 ILE A N 1
ATOM 625 C CA . ILE A 1 84 ? 1.910 -6.631 0.297 1.00 91.81 84 ILE A CA 1
ATOM 626 C C . ILE A 1 84 ? 1.441 -5.361 1.010 1.00 91.81 84 ILE A C 1
ATOM 628 O O . ILE A 1 84 ? 0.841 -5.443 2.080 1.00 91.81 84 ILE A O 1
ATOM 632 N N . TYR A 1 85 ? 1.643 -4.193 0.395 1.00 91.88 85 TYR A N 1
ATOM 633 C CA . TYR A 1 85 ? 1.169 -2.917 0.925 1.00 91.88 85 TYR A CA 1
ATOM 634 C C . TYR A 1 85 ? -0.346 -2.922 1.152 1.00 91.88 85 TYR A C 1
ATOM 636 O O . TYR A 1 85 ? -0.810 -2.569 2.233 1.00 91.88 85 TYR A O 1
ATOM 644 N N . THR A 1 86 ? -1.121 -3.395 0.175 1.00 91.19 86 THR A N 1
ATOM 645 C CA . THR A 1 86 ? -2.581 -3.512 0.288 1.00 91.19 86 THR A CA 1
ATOM 646 C C . THR A 1 86 ? -2.994 -4.400 1.458 1.00 91.19 86 THR A C 1
ATOM 648 O O . THR A 1 86 ? -3.895 -4.030 2.210 1.00 91.19 86 THR A O 1
ATOM 651 N N . VAL A 1 87 ? -2.326 -5.539 1.660 1.00 92.94 87 VAL A N 1
ATOM 652 C CA . VAL A 1 87 ? -2.600 -6.440 2.792 1.00 92.94 87 VAL A CA 1
ATOM 653 C C . VAL A 1 87 ? -2.278 -5.763 4.126 1.00 92.94 87 VAL A C 1
ATOM 655 O O . VAL A 1 87 ? -3.082 -5.835 5.053 1.00 92.94 87 VAL A O 1
ATOM 658 N N . VAL A 1 88 ? -1.149 -5.057 4.216 1.00 93.19 88 VAL A N 1
ATOM 659 C CA . VAL A 1 88 ? -0.750 -4.319 5.426 1.00 93.19 88 VAL A CA 1
ATOM 660 C C . VAL A 1 88 ? -1.762 -3.222 5.762 1.00 93.19 88 VAL A C 1
ATOM 662 O O . VAL A 1 88 ? -2.213 -3.139 6.901 1.00 93.19 88 VAL A O 1
ATOM 665 N N . VAL A 1 89 ? -2.172 -2.420 4.776 1.00 92.44 89 VAL A N 1
ATOM 666 C CA . VAL A 1 89 ? -3.172 -1.353 4.955 1.00 92.44 89 VAL A CA 1
ATOM 667 C C . VAL A 1 89 ? -4.540 -1.937 5.313 1.00 92.44 89 VAL A C 1
ATOM 669 O O . VAL A 1 89 ? -5.239 -1.400 6.169 1.00 92.44 89 VAL A O 1
ATOM 672 N N . THR A 1 90 ? -4.911 -3.068 4.715 1.00 93.06 90 THR A N 1
ATOM 673 C CA . THR A 1 90 ? -6.141 -3.798 5.050 1.00 93.06 90 THR A CA 1
ATOM 674 C C . THR A 1 90 ? -6.137 -4.266 6.502 1.00 93.06 90 THR A C 1
ATOM 676 O O . THR A 1 90 ? -7.115 -4.066 7.223 1.00 93.06 90 THR A O 1
ATOM 679 N N . TYR A 1 91 ? -5.033 -4.865 6.945 1.00 92.81 91 TYR A N 1
ATOM 680 C CA . TYR A 1 91 ? -4.884 -5.338 8.316 1.00 92.81 91 TYR A CA 1
ATOM 681 C C . TYR A 1 91 ? -4.868 -4.182 9.322 1.00 92.81 91 TYR A C 1
ATOM 683 O O . TYR A 1 91 ? -5.535 -4.253 10.351 1.00 92.81 91 TYR A O 1
ATOM 691 N N . ASP A 1 92 ? -4.187 -3.081 9.008 1.00 91.94 92 ASP A N 1
ATOM 692 C CA . ASP A 1 92 ? -4.204 -1.888 9.856 1.00 91.94 92 ASP A CA 1
ATOM 693 C C . ASP A 1 92 ? -5.600 -1.254 9.930 1.00 91.94 92 ASP A C 1
ATOM 695 O O . ASP A 1 92 ? -6.043 -0.868 11.009 1.00 91.94 92 ASP A O 1
ATOM 699 N N . THR A 1 93 ? -6.345 -1.238 8.820 1.00 89.62 93 THR A N 1
ATOM 700 C CA . THR A 1 93 ? -7.749 -0.796 8.800 1.00 89.62 93 THR A CA 1
ATOM 701 C C . THR A 1 93 ? -8.610 -1.659 9.723 1.00 89.62 93 THR A C 1
ATOM 703 O O . THR A 1 93 ? -9.439 -1.132 10.462 1.00 89.62 93 THR A O 1
ATOM 706 N N . TYR A 1 94 ? -8.409 -2.978 9.703 1.00 90.75 94 TYR A N 1
ATOM 707 C CA . TYR A 1 94 ? -9.109 -3.913 10.583 1.00 90.75 94 TYR A CA 1
ATOM 708 C C . TYR A 1 94 ? -8.802 -3.652 12.064 1.00 90.75 94 TYR A C 1
ATOM 710 O O . TYR A 1 94 ? -9.725 -3.582 12.877 1.00 90.75 94 TYR A O 1
ATOM 718 N N . LEU A 1 95 ? -7.524 -3.460 12.414 1.00 89.81 95 LEU A N 1
ATOM 719 C CA . LEU A 1 95 ? -7.109 -3.118 13.779 1.00 89.81 95 LEU A CA 1
ATOM 720 C C . LEU A 1 95 ? -7.692 -1.774 14.222 1.00 89.81 95 LEU A C 1
ATOM 722 O O . LEU A 1 95 ? -8.245 -1.673 15.316 1.00 89.81 95 LEU A O 1
ATOM 726 N N . TYR A 1 96 ? -7.640 -0.764 13.351 1.00 88.25 96 TYR A N 1
ATOM 727 C CA . TYR A 1 96 ? -8.213 0.551 13.620 1.00 88.25 96 TYR A CA 1
ATOM 728 C C . TYR A 1 96 ? -9.725 0.472 13.860 1.00 88.25 96 TYR A C 1
ATOM 730 O O . TYR A 1 96 ? -10.233 1.061 14.811 1.00 88.25 96 TYR A O 1
ATOM 738 N N . ALA A 1 97 ? -10.444 -0.298 13.040 1.00 87.56 97 ALA A N 1
ATOM 739 C CA . ALA A 1 97 ? -11.880 -0.512 13.186 1.00 87.56 97 ALA A CA 1
ATOM 740 C C . ALA A 1 97 ? -12.247 -1.227 14.499 1.00 87.56 97 ALA A C 1
ATOM 742 O O . ALA A 1 97 ? -13.305 -0.971 15.065 1.00 87.56 97 ALA A O 1
ATOM 743 N N . LYS A 1 98 ? -11.356 -2.084 15.009 1.00 87.25 98 LYS A N 1
ATOM 744 C CA . LYS A 1 98 ? -11.484 -2.722 16.326 1.00 87.25 98 LYS A CA 1
ATOM 745 C C . LYS A 1 98 ? -11.089 -1.827 17.503 1.00 87.25 98 LYS A C 1
ATOM 747 O O . LYS A 1 98 ? -11.267 -2.232 18.648 1.00 87.25 98 LYS A O 1
ATOM 752 N N . GLY A 1 99 ? -10.520 -0.648 17.247 1.00 83.56 99 GLY A N 1
ATOM 753 C CA . GLY A 1 99 ? -9.926 0.192 18.289 1.00 83.56 99 GLY A CA 1
ATOM 754 C C . GLY A 1 99 ? -8.637 -0.389 18.886 1.00 83.56 99 GLY A C 1
ATOM 755 O O . GLY A 1 99 ? -8.228 0.014 19.974 1.00 83.56 99 GLY A O 1
ATOM 756 N N . GLU A 1 100 ? -7.998 -1.338 18.197 1.00 88.00 100 GLU A N 1
ATOM 757 C CA . GLU A 1 100 ? -6.703 -1.897 18.583 1.00 88.00 100 GLU A CA 1
ATOM 758 C C . GLU A 1 100 ? -5.550 -0.997 18.101 1.00 88.00 100 GLU A C 1
ATOM 760 O O . GLU A 1 100 ? -5.714 -0.095 17.275 1.00 88.00 100 GLU A O 1
ATOM 765 N N . LYS A 1 101 ? -4.345 -1.235 18.630 1.00 85.75 101 LYS A N 1
ATOM 766 C CA . LYS A 1 101 ? -3.160 -0.455 18.263 1.00 85.75 101 LYS A CA 1
ATOM 767 C C . LYS A 1 101 ? -2.813 -0.671 16.786 1.00 85.75 101 LYS A C 1
ATOM 769 O O . LYS A 1 101 ? -2.524 -1.791 16.375 1.00 85.75 101 LYS A O 1
ATOM 774 N N . THR A 1 102 ? -2.779 0.421 16.025 1.00 88.38 102 THR A N 1
ATOM 775 C CA . THR A 1 102 ? -2.373 0.405 14.614 1.00 88.38 102 THR A CA 1
ATOM 776 C C . THR A 1 102 ? -0.865 0.177 14.453 1.00 88.38 102 THR A C 1
ATOM 778 O O . THR A 1 102 ? -0.063 0.526 15.326 1.00 88.38 102 THR A O 1
ATOM 781 N N . ILE A 1 103 ? -0.486 -0.483 13.360 1.00 88.69 103 ILE A N 1
ATOM 782 C CA . ILE A 1 103 ? 0.897 -0.768 12.958 1.00 88.69 103 ILE A CA 1
ATOM 783 C C . ILE A 1 103 ? 1.466 0.332 12.058 1.00 88.69 103 ILE A C 1
ATOM 785 O O . ILE A 1 103 ? 2.683 0.519 12.014 1.00 88.69 103 ILE A O 1
ATOM 789 N N . LEU A 1 104 ? 0.603 1.055 11.342 1.00 86.25 104 LEU A N 1
ATOM 790 C CA . LEU A 1 104 ? 0.992 2.161 10.480 1.00 86.25 104 LEU A CA 1
ATOM 791 C C . LEU A 1 104 ? 0.951 3.500 11.241 1.00 86.25 104 LEU A C 1
ATOM 793 O O . LEU A 1 104 ? 0.138 3.674 12.150 1.00 86.25 104 LEU A O 1
ATOM 797 N N . PRO A 1 105 ? 1.826 4.459 10.881 1.00 82.69 105 PRO A N 1
ATOM 798 C CA . PRO A 1 105 ? 1.913 5.749 11.561 1.00 82.69 105 PRO A CA 1
ATOM 799 C C . PRO A 1 105 ? 0.602 6.531 11.488 1.00 82.69 105 PRO A C 1
ATOM 801 O O . PRO A 1 105 ? -0.057 6.564 10.452 1.00 82.69 105 PRO A O 1
ATOM 804 N N . GLU A 1 106 ? 0.252 7.192 12.589 1.00 76.06 106 GLU A N 1
ATOM 805 C CA . GLU A 1 106 ? -0.959 8.001 12.682 1.00 76.06 106 GLU A CA 1
ATOM 806 C C . GLU A 1 106 ? -0.730 9.385 12.053 1.00 76.06 106 GLU A C 1
ATOM 808 O O . GLU A 1 106 ? 0.284 10.027 12.329 1.00 76.06 106 GLU A O 1
ATOM 813 N N . PHE A 1 107 ? -1.670 9.843 11.219 1.00 67.56 107 PHE A N 1
ATOM 814 C CA . PHE A 1 107 ? -1.634 11.138 10.527 1.00 67.56 107 PHE A CA 1
ATOM 815 C C . PHE A 1 107 ? -2.923 11.936 10.755 1.00 67.56 107 PHE A C 1
ATOM 817 O O . PHE A 1 107 ? -4.002 11.298 10.824 1.00 67.56 107 PHE A O 1
#

Secondary structure (DSSP, 8-state):
-----------HHHHHHHHHHHHHHHS-TTHHHHHTT-HHHHHHHHHHHHHHHHHHHHHHHHHHHHTTTHHHHHHGGGGHHHHHHHHHHHHHHHHHHTTPPPSSPP-

pLDDT: mean 85.01, std 13.13, range [34.47, 93.19]

Sequence (107 aa):
MVKKTESKEKDPAIAAILALVGGVLLGFPGIGYMYVDNMKRGLIYGAISWVVYGILIVAYFGIGIVTFGIGAFFCLPAFALPLIYTVVVTYDTYLYAKGEKTILPEF